Protein AF-A0A968U7Q0-F1 (afdb_monomer_lite)

Radius of gyration: 15.34 Å; chains: 1; bounding box: 36×21×47 Å

Structure (mmCIF, N/CA/C/O backbone):
data_AF-A0A968U7Q0-F1
#
_entry.id   AF-A0A968U7Q0-F1
#
loop_
_atom_site.group_PDB
_atom_site.id
_atom_site.type_symbol
_atom_site.label_atom_id
_atom_site.label_alt_id
_atom_site.label_comp_id
_atom_site.label_asym_id
_atom_site.label_entity_id
_atom_site.label_seq_id
_atom_site.pdbx_PDB_ins_code
_atom_site.Cartn_x
_atom_site.Cartn_y
_atom_site.Cartn_z
_atom_site.occupancy
_atom_site.B_iso_or_equiv
_atom_site.auth_seq_id
_atom_site.auth_comp_id
_atom_site.auth_asym_id
_atom_site.auth_atom_id
_atom_site.pdbx_PDB_model_num
ATOM 1 N N . MET A 1 1 ? -2.300 6.717 23.785 1.00 37.56 1 MET A N 1
ATOM 2 C CA . MET A 1 1 ? -1.747 7.501 22.666 1.00 37.56 1 MET A CA 1
ATOM 3 C C . MET A 1 1 ? -1.422 6.474 21.604 1.00 37.56 1 MET A C 1
ATOM 5 O O . MET A 1 1 ? -0.628 5.595 21.893 1.00 37.56 1 MET A O 1
ATOM 9 N N . THR A 1 2 ? -2.148 6.456 20.490 1.00 47.44 2 THR A N 1
ATOM 10 C CA . THR A 1 2 ? -1.861 5.547 19.372 1.00 47.44 2 THR A CA 1
ATOM 11 C C . THR A 1 2 ? -0.669 6.134 18.629 1.00 47.44 2 THR A C 1
ATOM 13 O O . THR A 1 2 ? -0.846 7.021 17.788 1.00 47.44 2 THR A O 1
ATOM 16 N N . ASP A 1 3 ? 0.541 5.742 19.019 1.00 56.62 3 ASP A N 1
ATOM 17 C CA . ASP A 1 3 ? 1.725 6.100 18.248 1.00 56.62 3 ASP A CA 1
ATOM 18 C C . ASP A 1 3 ? 1.640 5.335 16.927 1.00 56.62 3 ASP A C 1
ATOM 20 O O . ASP A 1 3 ? 1.708 4.106 16.893 1.00 56.62 3 ASP A O 1
ATOM 24 N N . GLY A 1 4 ? 1.383 6.074 15.845 1.00 64.19 4 GLY A N 1
ATOM 25 C CA . GLY A 1 4 ? 1.318 5.520 14.496 1.00 64.19 4 GLY A CA 1
ATOM 26 C C . GLY A 1 4 ? 2.634 4.852 14.090 1.00 64.19 4 GLY A C 1
ATOM 27 O O . GLY A 1 4 ? 3.620 4.832 14.832 1.00 64.19 4 GLY A O 1
ATOM 28 N N . LEU A 1 5 ? 2.673 4.288 12.884 1.00 74.94 5 LEU A N 1
ATOM 29 C CA . LEU A 1 5 ? 3.925 3.762 12.341 1.00 74.94 5 LEU A CA 1
ATOM 30 C C . LEU A 1 5 ? 4.961 4.890 12.222 1.00 74.94 5 LEU A C 1
ATOM 32 O O . LEU A 1 5 ? 4.663 5.984 11.732 1.00 74.94 5 LEU A O 1
ATOM 36 N N . THR A 1 6 ? 6.182 4.614 12.668 1.00 84.06 6 THR A N 1
ATOM 37 C CA . THR A 1 6 ? 7.357 5.445 12.405 1.00 84.06 6 THR A CA 1
ATOM 38 C C . THR A 1 6 ? 7.641 5.481 10.905 1.00 84.06 6 THR A C 1
ATOM 40 O O . THR A 1 6 ? 7.199 4.612 10.155 1.00 84.06 6 THR A O 1
ATOM 43 N N . THR A 1 7 ? 8.413 6.468 10.445 1.00 83.00 7 THR A N 1
ATOM 44 C CA . THR A 1 7 ? 8.811 6.559 9.031 1.00 83.00 7 THR A CA 1
ATOM 45 C C . THR A 1 7 ? 9.473 5.272 8.540 1.00 83.00 7 THR A C 1
ATOM 47 O O . THR A 1 7 ? 9.154 4.810 7.453 1.00 83.00 7 THR A O 1
ATOM 50 N N . GLN A 1 8 ? 10.333 4.660 9.360 1.00 86.00 8 GLN A N 1
ATOM 51 C CA . GLN A 1 8 ? 10.992 3.403 9.015 1.00 86.00 8 GLN A CA 1
ATOM 52 C C . GLN A 1 8 ? 9.984 2.260 8.839 1.00 86.00 8 GLN A C 1
ATOM 54 O O . GLN A 1 8 ? 10.024 1.573 7.826 1.00 86.00 8 GLN A O 1
ATOM 59 N N . GLU A 1 9 ? 9.043 2.094 9.771 1.00 87.25 9 GLU A N 1
ATOM 60 C CA . GLU A 1 9 ? 8.022 1.041 9.676 1.00 87.25 9 GLU A CA 1
ATOM 61 C C . GLU A 1 9 ? 7.076 1.257 8.483 1.00 87.25 9 GLU A C 1
ATOM 63 O O . GLU A 1 9 ? 6.632 0.293 7.865 1.00 87.25 9 GLU A O 1
ATOM 68 N N . LYS A 1 10 ? 6.775 2.516 8.126 1.00 87.06 10 LYS A N 1
ATOM 69 C CA . LYS A 1 10 ? 6.003 2.834 6.912 1.00 87.06 10 LYS A CA 1
ATOM 70 C C . LYS A 1 10 ? 6.769 2.439 5.651 1.00 87.06 10 LYS A C 1
ATOM 72 O O . LYS A 1 10 ? 6.168 1.879 4.739 1.00 87.06 10 LYS A O 1
ATOM 77 N N . THR A 1 11 ? 8.074 2.699 5.602 1.00 89.44 11 THR A N 1
ATOM 78 C CA . THR A 1 11 ? 8.931 2.267 4.490 1.00 89.44 11 THR A CA 1
ATOM 79 C C . THR A 1 11 ? 8.993 0.744 4.396 1.00 89.44 11 THR A C 1
ATOM 81 O O . THR A 1 11 ? 8.801 0.207 3.311 1.00 89.44 11 THR A O 1
ATOM 84 N N . GLU A 1 12 ? 9.210 0.044 5.511 1.00 91.50 12 GLU A N 1
ATOM 85 C CA . GLU A 1 12 ? 9.241 -1.426 5.548 1.00 91.50 12 GLU A CA 1
ATOM 86 C C . GLU A 1 12 ? 7.918 -2.021 5.051 1.00 91.50 12 GLU A C 1
ATOM 88 O O . GLU A 1 12 ? 7.931 -2.855 4.153 1.00 91.50 12 GLU A O 1
ATOM 93 N N . LEU A 1 13 ? 6.779 -1.508 5.527 1.00 91.62 13 LEU A N 1
ATOM 94 C CA . LEU A 1 13 ? 5.454 -1.928 5.066 1.00 91.62 13 LEU A CA 1
ATOM 95 C C . LEU A 1 13 ? 5.261 -1.731 3.555 1.00 91.62 13 LEU A C 1
ATOM 97 O O . LEU A 1 13 ? 4.717 -2.603 2.882 1.00 91.62 13 LEU A O 1
ATOM 101 N N . LYS A 1 14 ? 5.697 -0.590 3.009 1.00 92.62 14 LYS A N 1
ATOM 102 C CA . LYS A 1 14 ? 5.634 -0.342 1.562 1.00 92.62 14 LYS A CA 1
ATOM 103 C C . LYS A 1 14 ? 6.467 -1.361 0.798 1.00 92.62 14 LYS A C 1
ATOM 105 O O . LYS A 1 14 ? 5.981 -1.890 -0.193 1.00 92.62 14 LYS A O 1
ATOM 110 N N . MET A 1 15 ? 7.686 -1.647 1.256 1.00 92.56 15 MET A N 1
ATOM 111 C CA . MET A 1 15 ? 8.538 -2.644 0.608 1.00 92.56 15 MET A CA 1
ATOM 112 C C . MET A 1 15 ? 7.927 -4.046 0.685 1.00 92.56 15 MET A C 1
ATOM 114 O O . MET A 1 15 ? 7.867 -4.710 -0.340 1.00 92.56 15 MET A O 1
ATOM 118 N N . GLU A 1 16 ? 7.391 -4.458 1.839 1.00 92.19 16 GLU A N 1
ATOM 119 C CA . GLU A 1 16 ? 6.693 -5.745 1.992 1.00 92.19 16 GLU A CA 1
ATOM 120 C C . GLU A 1 16 ? 5.532 -5.883 0.989 1.00 92.19 16 GLU A C 1
ATOM 122 O O . GLU A 1 16 ? 5.401 -6.907 0.321 1.00 92.19 16 GLU A O 1
ATOM 127 N N . ILE A 1 17 ? 4.707 -4.839 0.842 1.00 92.94 17 ILE A N 1
ATOM 128 C CA . ILE A 1 17 ? 3.581 -4.831 -0.105 1.00 92.94 17 ILE A CA 1
ATOM 129 C C . ILE A 1 17 ? 4.084 -4.883 -1.553 1.00 92.94 17 ILE A C 1
ATOM 131 O O . ILE A 1 17 ? 3.551 -5.643 -2.359 1.00 92.94 17 ILE A O 1
ATOM 135 N N . LEU A 1 18 ? 5.107 -4.097 -1.893 1.00 91.81 18 LEU A N 1
ATOM 136 C CA . LEU A 1 18 ? 5.677 -4.089 -3.238 1.00 91.81 18 LEU A CA 1
ATOM 137 C C . LEU A 1 18 ? 6.271 -5.455 -3.608 1.00 91.81 18 LEU A C 1
ATOM 139 O O . LEU A 1 18 ? 5.933 -6.000 -4.651 1.00 91.81 18 LEU A O 1
ATOM 143 N N . GLU A 1 19 ? 7.067 -6.059 -2.729 1.00 91.50 19 GLU A N 1
ATOM 144 C CA . GLU A 1 19 ? 7.672 -7.377 -2.959 1.00 91.50 19 GLU A CA 1
ATOM 145 C C . GLU A 1 19 ? 6.628 -8.500 -3.054 1.00 91.50 19 GLU A C 1
ATOM 147 O O . GLU A 1 19 ? 6.818 -9.466 -3.793 1.00 91.50 19 GLU A O 1
ATOM 152 N N . GLN A 1 20 ? 5.521 -8.390 -2.314 1.00 91.81 20 GLN A N 1
ATOM 153 C CA . GLN A 1 20 ? 4.489 -9.422 -2.285 1.00 91.81 20 GLN A CA 1
ATOM 154 C C . GLN A 1 20 ? 3.526 -9.354 -3.477 1.00 91.81 20 GLN A C 1
ATOM 156 O O . GLN A 1 20 ? 3.071 -10.402 -3.943 1.00 91.81 20 GLN A O 1
ATOM 161 N N . TYR A 1 21 ? 3.174 -8.150 -3.934 1.00 91.12 21 TYR A N 1
ATOM 16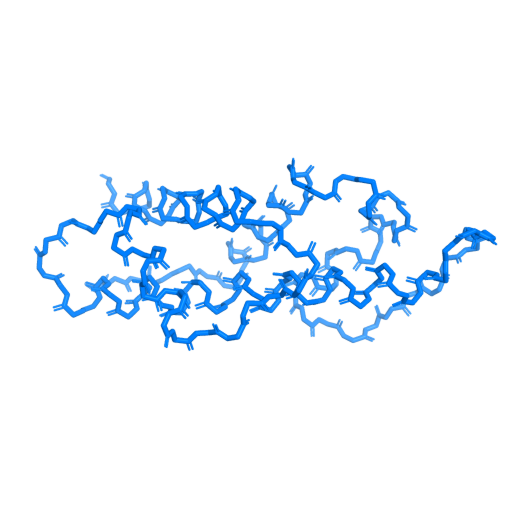2 C CA . TYR A 1 21 ? 2.121 -7.952 -4.937 1.00 91.12 21 TYR A CA 1
ATOM 163 C C . TYR A 1 21 ? 2.632 -7.439 -6.290 1.00 91.12 21 TYR A C 1
ATOM 165 O O . TYR A 1 21 ? 1.923 -7.607 -7.277 1.00 91.12 21 TYR A O 1
ATOM 173 N N . PHE A 1 22 ? 3.843 -6.875 -6.348 1.00 90.56 22 P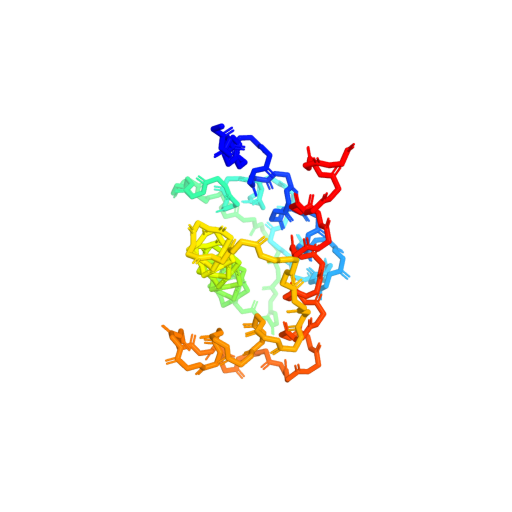HE A N 1
ATOM 174 C CA . PHE A 1 22 ? 4.455 -6.296 -7.556 1.00 90.56 22 PHE A CA 1
ATOM 175 C C . PHE A 1 22 ? 5.924 -6.744 -7.744 1.00 90.56 22 PHE A C 1
ATOM 177 O O . PHE A 1 22 ? 6.821 -5.908 -7.909 1.00 90.56 22 PHE A O 1
ATOM 184 N N . PRO A 1 23 ? 6.223 -8.060 -7.661 1.00 91.06 23 PRO A N 1
ATOM 185 C CA . PRO A 1 23 ? 7.600 -8.552 -7.678 1.00 91.06 23 PRO A CA 1
ATOM 186 C C . PRO A 1 23 ? 8.313 -8.286 -9.012 1.00 91.06 23 PRO A C 1
ATOM 188 O O . PRO A 1 23 ? 9.501 -7.958 -9.009 1.00 91.06 23 PRO A O 1
ATOM 191 N N . ASP A 1 24 ? 7.598 -8.383 -10.135 1.00 89.25 24 ASP A N 1
ATOM 192 C CA . ASP A 1 24 ? 8.161 -8.201 -11.476 1.00 89.25 24 ASP A CA 1
ATOM 193 C C . ASP A 1 24 ? 8.533 -6.728 -11.707 1.00 89.25 24 ASP A C 1
ATOM 195 O O . ASP A 1 24 ? 9.617 -6.407 -12.199 1.00 89.25 24 ASP A O 1
ATOM 199 N N . GLU A 1 25 ? 7.667 -5.805 -11.285 1.00 88.25 25 GLU A N 1
ATOM 200 C CA . GLU A 1 25 ? 7.926 -4.368 -11.331 1.00 88.25 25 GLU A CA 1
ATOM 201 C C . GLU A 1 25 ? 9.117 -3.990 -10.440 1.00 88.25 25 GLU A C 1
ATOM 203 O O . GLU A 1 25 ? 9.962 -3.177 -10.834 1.00 88.25 25 GLU A O 1
ATOM 208 N N . CYS A 1 26 ? 9.230 -4.616 -9.263 1.00 88.62 26 CYS A N 1
ATOM 209 C CA . CYS A 1 26 ? 10.389 -4.462 -8.389 1.00 88.62 26 CYS A CA 1
ATOM 210 C C . CYS A 1 26 ? 11.690 -4.953 -9.033 1.00 88.62 26 CYS A C 1
ATOM 212 O O . CYS A 1 26 ? 12.725 -4.292 -8.891 1.00 88.62 26 CYS A O 1
ATOM 214 N N . GLU A 1 27 ? 11.650 -6.076 -9.751 1.00 87.62 27 GLU A N 1
ATOM 215 C CA . GLU A 1 27 ? 12.804 -6.606 -10.478 1.00 87.62 27 GLU A CA 1
ATOM 216 C C . GLU A 1 27 ? 13.245 -5.654 -11.600 1.00 87.62 27 GLU A C 1
ATOM 218 O O . GLU A 1 27 ? 14.435 -5.348 -11.708 1.00 87.62 27 GLU A O 1
ATOM 223 N N . ILE A 1 28 ? 12.295 -5.121 -12.380 1.00 86.31 28 ILE A N 1
ATOM 224 C CA . ILE A 1 28 ? 12.569 -4.188 -13.487 1.00 86.31 28 ILE A CA 1
ATOM 225 C C . ILE A 1 28 ? 13.210 -2.887 -12.982 1.00 86.31 28 ILE A C 1
ATOM 227 O O . ILE A 1 28 ? 14.191 -2.406 -13.553 1.00 86.31 28 ILE A O 1
ATOM 231 N N . VAL A 1 29 ? 12.665 -2.306 -11.911 1.00 82.25 29 VAL A N 1
ATOM 232 C CA . VAL A 1 29 ? 13.162 -1.046 -11.330 1.00 82.25 29 VAL A CA 1
ATOM 233 C C . VAL A 1 29 ? 14.511 -1.236 -10.626 1.00 82.25 29 VAL A C 1
ATOM 235 O O . VAL A 1 29 ? 15.349 -0.325 -10.608 1.00 82.25 29 VAL A O 1
ATOM 238 N N . GLY A 1 30 ? 14.736 -2.426 -10.070 1.00 82.81 30 GLY A N 1
ATOM 239 C CA . GLY A 1 30 ? 15.950 -2.803 -9.365 1.00 82.81 30 GLY A CA 1
ATOM 240 C C . GLY A 1 30 ? 15.959 -2.367 -7.898 1.00 82.81 30 GLY A C 1
ATOM 241 O O . GLY A 1 30 ? 15.528 -1.273 -7.522 1.00 82.81 30 GLY A O 1
ATOM 242 N N . ALA A 1 31 ? 16.538 -3.220 -7.048 1.00 79.44 31 ALA A N 1
ATOM 243 C CA . ALA A 1 31 ? 16.570 -3.037 -5.594 1.00 79.44 31 ALA A CA 1
ATOM 244 C C . ALA A 1 31 ? 17.206 -1.706 -5.139 1.00 79.44 31 ALA A C 1
ATOM 246 O O . ALA A 1 31 ? 16.839 -1.172 -4.092 1.00 79.44 31 ALA A O 1
ATOM 247 N N . SER A 1 32 ? 18.131 -1.145 -5.927 1.00 79.12 32 SER A N 1
ATOM 248 C CA . SER A 1 32 ? 18.768 0.147 -5.644 1.00 79.12 32 SER A CA 1
ATOM 249 C C . SER A 1 32 ? 17.806 1.335 -5.706 1.00 79.12 32 SER A C 1
ATOM 251 O O . SER A 1 32 ? 18.092 2.354 -5.086 1.00 79.12 32 SER A O 1
ATOM 253 N N . ASN A 1 33 ? 16.681 1.209 -6.416 1.00 80.81 33 ASN A N 1
ATOM 254 C CA . ASN A 1 33 ? 15.711 2.285 -6.626 1.00 80.81 33 ASN A CA 1
ATOM 255 C C . ASN A 1 33 ? 14.423 2.103 -5.809 1.00 80.81 33 ASN A C 1
ATOM 257 O O . ASN A 1 33 ? 13.808 3.094 -5.420 1.00 80.81 33 ASN A O 1
ATOM 261 N N . ILE A 1 34 ? 14.033 0.864 -5.486 1.00 85.38 34 ILE A N 1
ATOM 262 C CA . ILE A 1 34 ? 12.779 0.581 -4.764 1.00 85.38 34 ILE A CA 1
ATOM 263 C C . ILE A 1 34 ? 12.739 1.228 -3.380 1.00 85.38 34 ILE A C 1
ATOM 265 O O . ILE A 1 34 ? 11.766 1.903 -3.043 1.00 85.38 34 ILE A O 1
ATOM 269 N N . LYS A 1 35 ? 13.804 1.082 -2.587 1.00 86.44 35 LYS A N 1
ATOM 270 C CA . LYS A 1 35 ? 13.857 1.677 -1.247 1.00 86.44 35 LYS A CA 1
ATOM 271 C C . LYS A 1 35 ? 13.784 3.216 -1.284 1.00 86.44 35 LYS A C 1
ATOM 273 O O . LYS A 1 35 ? 12.931 3.761 -0.585 1.00 86.44 35 LYS A O 1
ATOM 278 N N . PRO A 1 36 ? 14.584 3.927 -2.106 1.00 85.56 36 PRO A N 1
ATOM 279 C CA . PRO A 1 36 ? 14.424 5.369 -2.295 1.00 85.56 36 PRO A CA 1
ATOM 280 C C . PRO A 1 36 ? 13.001 5.792 -2.679 1.00 85.56 36 PRO A C 1
ATOM 282 O O . PRO A 1 36 ? 12.489 6.760 -2.117 1.00 85.56 36 PRO A O 1
ATOM 285 N N . ILE A 1 37 ? 12.338 5.052 -3.576 1.00 85.38 37 ILE A N 1
ATOM 286 C CA . ILE A 1 37 ? 10.954 5.341 -3.979 1.00 85.38 37 ILE A CA 1
ATOM 287 C C . ILE A 1 37 ? 9.986 5.155 -2.799 1.00 85.38 37 ILE A C 1
ATOM 289 O O . ILE A 1 37 ? 9.161 6.032 -2.541 1.00 85.38 37 ILE A O 1
ATOM 293 N N . ALA A 1 38 ? 10.114 4.066 -2.034 1.00 85.44 38 ALA A N 1
ATOM 294 C CA . ALA A 1 38 ? 9.289 3.808 -0.850 1.00 85.44 38 ALA A CA 1
ATOM 295 C C . ALA A 1 38 ? 9.459 4.884 0.245 1.00 85.44 38 ALA A C 1
ATOM 297 O O . ALA A 1 38 ? 8.493 5.246 0.925 1.00 85.44 38 ALA A O 1
ATOM 298 N N . GLU A 1 39 ? 10.668 5.434 0.383 1.00 84.12 39 GLU A N 1
ATOM 299 C CA . GLU A 1 39 ? 10.992 6.546 1.288 1.00 84.12 39 GLU A CA 1
ATOM 300 C C . GLU A 1 39 ? 10.491 7.914 0.782 1.00 84.12 39 GLU A C 1
ATOM 302 O O . GLU A 1 39 ? 10.502 8.889 1.535 1.00 84.12 39 GLU A O 1
ATOM 307 N N . GLY A 1 40 ? 10.043 8.010 -0.476 1.00 70.06 40 GLY A N 1
ATOM 308 C CA . GLY A 1 40 ? 9.676 9.275 -1.119 1.00 70.06 40 GLY A CA 1
ATOM 309 C C . GLY A 1 40 ? 10.883 10.136 -1.520 1.00 70.06 40 GLY A C 1
ATOM 310 O O . GLY A 1 40 ? 10.741 11.344 -1.733 1.00 70.06 40 GLY A O 1
ATOM 311 N N . SER A 1 41 ? 12.074 9.536 -1.609 1.00 62.25 41 SER A N 1
ATOM 312 C CA . SER A 1 41 ? 13.294 10.187 -2.088 1.00 62.25 41 SER A CA 1
ATOM 313 C C . SER A 1 41 ? 13.294 10.295 -3.618 1.00 62.25 41 SER A C 1
ATOM 315 O O . SER A 1 41 ? 12.829 9.403 -4.321 1.00 62.25 41 SER A O 1
ATOM 317 N N . ARG A 1 42 ? 13.806 11.416 -4.146 1.00 55.09 42 ARG A N 1
ATOM 318 C CA . ARG A 1 42 ? 13.759 11.768 -5.582 1.00 55.09 42 ARG A CA 1
ATOM 319 C C . ARG A 1 42 ? 14.978 11.328 -6.396 1.00 55.09 42 ARG A C 1
ATOM 321 O O . ARG A 1 42 ? 15.009 11.585 -7.597 1.00 55.09 42 ARG A O 1
ATOM 328 N N . GLU A 1 43 ? 15.988 10.719 -5.780 1.00 51.84 43 GLU A N 1
ATOM 329 C CA . GLU A 1 43 ? 17.171 10.259 -6.516 1.00 51.84 43 GLU A CA 1
ATOM 330 C C . GLU A 1 43 ? 16.902 8.882 -7.129 1.00 51.84 43 GLU A C 1
ATOM 332 O O . GLU A 1 43 ? 17.070 7.850 -6.486 1.00 51.84 43 GLU A O 1
ATOM 337 N N . PHE A 1 44 ? 16.446 8.890 -8.383 1.00 54.75 44 PHE A N 1
ATOM 338 C CA . PHE A 1 44 ? 16.363 7.699 -9.220 1.00 54.75 44 PHE A CA 1
ATOM 339 C C . PHE A 1 44 ? 17.687 7.505 -9.963 1.00 54.75 44 PHE A C 1
ATOM 341 O O . PHE A 1 44 ? 18.183 8.435 -10.605 1.00 54.75 44 PHE A O 1
ATOM 348 N N . ILE A 1 45 ? 18.253 6.302 -9.887 1.00 58.47 45 ILE A N 1
ATOM 349 C CA . ILE A 1 45 ? 19.422 5.913 -10.675 1.00 58.47 45 ILE A CA 1
ATOM 350 C C . ILE A 1 45 ? 18.905 5.118 -11.873 1.00 58.47 45 ILE A C 1
ATOM 352 O O . ILE A 1 45 ? 18.391 4.011 -11.705 1.00 58.47 45 ILE A O 1
ATOM 356 N N . GLU A 1 46 ? 19.033 5.680 -13.078 1.00 54.34 46 GLU A N 1
ATOM 357 C CA . GLU A 1 46 ? 18.682 4.982 -14.320 1.00 54.34 46 GLU A CA 1
ATOM 358 C C . GLU A 1 46 ? 19.454 3.656 -14.414 1.00 54.34 46 GLU A C 1
ATOM 360 O O . GLU A 1 46 ? 20.684 3.631 -14.327 1.00 54.34 46 GLU A O 1
ATOM 365 N N . THR A 1 47 ? 18.730 2.544 -14.557 1.00 53.56 47 THR A N 1
ATOM 366 C CA . THR A 1 47 ? 19.316 1.214 -14.760 1.00 53.56 47 THR A CA 1
ATOM 367 C C . THR A 1 47 ? 19.348 0.893 -16.255 1.00 53.56 47 THR A C 1
ATOM 369 O O . THR A 1 47 ? 18.501 1.342 -17.024 1.00 53.56 47 THR A O 1
ATOM 372 N N . GLU A 1 48 ? 20.334 0.111 -16.698 1.00 51.94 48 GLU A N 1
ATOM 373 C CA . GLU A 1 48 ? 20.532 -0.216 -18.123 1.00 51.94 48 GLU A CA 1
ATOM 374 C C . GLU A 1 48 ? 19.509 -1.239 -18.685 1.00 51.94 48 GLU A C 1
ATOM 376 O O . GLU A 1 48 ? 19.680 -1.734 -19.801 1.00 51.94 48 GLU A O 1
ATOM 381 N N . TYR A 1 49 ? 18.455 -1.596 -17.940 1.00 47.28 49 TYR A N 1
ATOM 382 C CA . TYR A 1 49 ? 17.552 -2.703 -18.280 1.00 47.28 49 TYR A CA 1
ATOM 383 C C . TYR A 1 49 ? 16.218 -2.260 -18.915 1.00 47.28 49 TYR A C 1
ATOM 385 O O . TYR A 1 49 ? 15.478 -1.465 -18.346 1.00 47.28 49 TYR A O 1
ATOM 393 N N . GLY A 1 50 ? 15.868 -2.897 -20.046 1.00 50.78 50 GLY A N 1
ATOM 394 C CA . GLY A 1 50 ? 14.476 -3.144 -20.467 1.00 50.78 50 GLY A CA 1
ATOM 395 C C . GLY A 1 50 ? 13.987 -2.419 -21.729 1.00 50.78 50 GLY A C 1
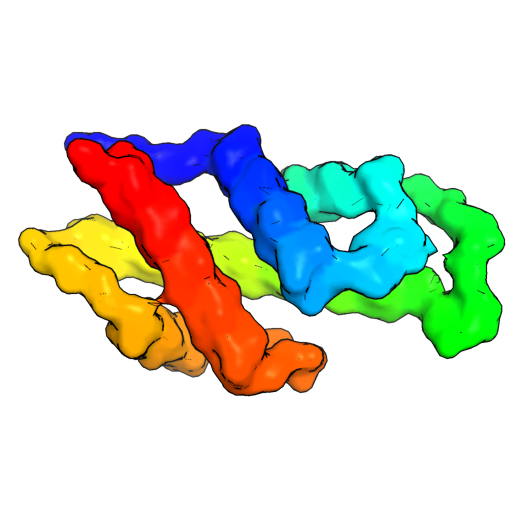ATOM 396 O O . GLY A 1 50 ? 13.586 -1.266 -21.684 1.00 50.78 50 GLY A O 1
ATOM 397 N N . VAL A 1 51 ? 13.935 -3.131 -22.862 1.00 50.91 51 VAL A N 1
ATOM 398 C CA . VAL A 1 51 ? 13.560 -2.612 -24.201 1.00 50.91 51 VAL A CA 1
ATOM 399 C C . VAL A 1 51 ? 12.053 -2.771 -24.517 1.00 50.91 51 VAL A C 1
ATOM 401 O O . VAL A 1 51 ? 11.607 -2.337 -25.573 1.00 50.91 51 VAL A O 1
ATOM 404 N N . ASN A 1 52 ? 11.241 -3.353 -23.620 1.00 52.72 52 ASN A N 1
ATOM 405 C CA . ASN A 1 52 ? 9.839 -3.721 -23.919 1.00 52.72 52 ASN A CA 1
ATOM 406 C C . ASN A 1 52 ? 8.754 -3.120 -22.997 1.00 52.72 52 ASN A C 1
ATOM 408 O O . ASN A 1 52 ? 7.573 -3.322 -23.259 1.00 52.72 52 ASN A O 1
ATOM 412 N N . MET A 1 53 ? 9.126 -2.336 -21.986 1.00 56.97 53 MET A N 1
ATOM 413 C CA . MET A 1 53 ? 8.262 -1.369 -21.295 1.00 56.97 53 MET A CA 1
ATOM 414 C C . MET A 1 53 ? 9.186 -0.219 -20.881 1.00 56.97 53 MET A C 1
ATOM 416 O O . MET A 1 53 ? 10.278 -0.510 -20.383 1.00 56.97 53 MET A O 1
ATOM 420 N N . PRO A 1 54 ? 8.856 1.061 -21.128 1.00 73.81 54 PRO A N 1
ATOM 421 C CA . PRO A 1 54 ? 9.715 2.149 -20.688 1.00 73.81 54 PRO A CA 1
ATOM 422 C C . PRO A 1 54 ? 9.852 2.050 -19.171 1.00 73.81 54 PRO A C 1
ATOM 424 O O . PRO A 1 54 ? 8.853 2.111 -18.465 1.00 73.81 54 PRO A O 1
ATOM 427 N N . ILE A 1 55 ? 11.073 1.902 -18.658 1.00 77.25 55 ILE A N 1
ATOM 428 C CA . ILE A 1 55 ? 11.353 1.819 -17.214 1.00 77.25 55 ILE A CA 1
ATOM 429 C C . ILE A 1 55 ? 10.629 2.913 -16.409 1.00 77.25 55 ILE A C 1
ATOM 431 O O . ILE A 1 55 ? 10.178 2.686 -15.294 1.00 77.25 55 ILE A O 1
ATOM 435 N N . MET A 1 56 ? 10.431 4.081 -17.023 1.00 77.81 56 MET A N 1
ATOM 436 C CA . MET A 1 56 ? 9.680 5.204 -16.470 1.00 77.81 56 MET A CA 1
ATOM 437 C C . MET A 1 56 ? 8.198 4.907 -16.206 1.00 77.81 56 MET A C 1
ATOM 439 O O . MET A 1 56 ? 7.656 5.434 -15.241 1.00 77.81 56 MET A O 1
ATOM 443 N N . GLU A 1 57 ? 7.541 4.084 -17.025 1.00 81.25 57 GLU A N 1
ATOM 444 C CA . GLU A 1 57 ? 6.151 3.662 -16.802 1.00 81.25 57 GLU A CA 1
ATOM 445 C C . GLU A 1 57 ? 6.056 2.734 -15.586 1.00 81.25 57 GLU A C 1
ATOM 447 O O . GLU A 1 57 ? 5.192 2.929 -14.736 1.00 81.25 57 GLU A O 1
ATOM 452 N N . VAL A 1 58 ? 7.005 1.804 -15.433 1.00 85.06 58 VAL A N 1
ATOM 453 C CA . VAL A 1 58 ? 7.077 0.919 -14.255 1.00 85.06 58 VAL A CA 1
ATOM 454 C C . VAL A 1 58 ? 7.385 1.717 -12.989 1.00 85.06 58 VAL A C 1
ATOM 456 O O . VAL A 1 58 ? 6.758 1.521 -11.952 1.00 85.06 58 VAL A O 1
ATOM 459 N N . VAL A 1 59 ? 8.313 2.673 -13.068 1.00 85.06 59 VAL A N 1
ATOM 460 C CA . VAL A 1 59 ? 8.604 3.584 -11.953 1.00 85.06 59 VAL A CA 1
ATOM 461 C C . VAL A 1 59 ? 7.368 4.404 -11.589 1.00 85.06 59 VAL A C 1
ATOM 463 O O . VAL A 1 59 ? 7.063 4.539 -10.405 1.00 85.06 59 VAL A O 1
ATOM 466 N N . ALA A 1 60 ? 6.637 4.928 -12.577 1.00 83.81 60 ALA A N 1
ATOM 467 C CA . ALA A 1 60 ? 5.400 5.663 -12.335 1.00 83.81 60 ALA A CA 1
ATOM 468 C C . ALA A 1 60 ? 4.351 4.783 -11.640 1.00 83.81 60 ALA A C 1
ATOM 470 O O . ALA A 1 60 ? 3.768 5.223 -10.652 1.00 83.81 60 ALA A O 1
ATOM 471 N N . LEU A 1 61 ? 4.183 3.532 -12.080 1.00 87.38 61 LEU A N 1
ATOM 472 C CA . LEU A 1 61 ? 3.303 2.556 -11.437 1.00 87.38 61 LEU A CA 1
ATOM 473 C C . LEU A 1 61 ? 3.693 2.315 -9.969 1.00 87.38 61 LEU A C 1
ATOM 475 O O . LEU A 1 61 ? 2.848 2.442 -9.084 1.00 87.38 61 LEU A O 1
ATOM 479 N N . ILE A 1 62 ? 4.972 2.047 -9.684 1.00 89.75 62 ILE A N 1
ATOM 480 C CA . ILE A 1 62 ? 5.459 1.842 -8.309 1.00 89.75 62 ILE A CA 1
ATOM 481 C C . ILE A 1 62 ? 5.219 3.086 -7.443 1.00 89.75 62 ILE A C 1
ATOM 483 O O . ILE A 1 62 ? 4.765 2.967 -6.305 1.00 89.75 62 ILE A O 1
ATOM 487 N N . VAL A 1 63 ? 5.476 4.287 -7.969 1.00 88.31 63 VAL A N 1
ATOM 488 C CA . VAL A 1 63 ? 5.205 5.550 -7.260 1.00 88.31 63 VAL A CA 1
ATOM 489 C C . VAL A 1 63 ? 3.712 5.702 -6.959 1.00 88.31 63 VAL A C 1
ATOM 491 O O . VAL A 1 63 ? 3.353 6.069 -5.837 1.00 88.31 63 VAL A O 1
ATOM 494 N N . THR A 1 64 ? 2.841 5.384 -7.920 1.00 88.38 64 THR A N 1
ATOM 495 C CA . THR A 1 64 ? 1.384 5.399 -7.740 1.00 88.38 64 THR A CA 1
ATOM 496 C C . THR A 1 64 ? 0.952 4.428 -6.642 1.00 88.38 64 THR A C 1
ATOM 498 O O . THR A 1 64 ? 0.212 4.819 -5.738 1.00 88.38 64 THR A O 1
ATOM 501 N N . ILE A 1 65 ? 1.465 3.194 -6.651 1.00 89.81 65 ILE A N 1
ATOM 502 C CA . ILE A 1 65 ? 1.166 2.181 -5.628 1.00 89.81 65 ILE A CA 1
ATOM 503 C C . ILE A 1 65 ? 1.632 2.649 -4.245 1.00 89.81 65 ILE A C 1
ATOM 505 O O . ILE A 1 65 ? 0.880 2.562 -3.275 1.00 89.81 65 ILE A O 1
ATOM 509 N N . VAL A 1 66 ? 2.842 3.203 -4.136 1.00 91.19 66 VAL A N 1
ATOM 510 C CA . VAL A 1 66 ? 3.360 3.743 -2.868 1.00 91.19 66 VAL A CA 1
ATOM 511 C C . VAL A 1 66 ? 2.472 4.872 -2.336 1.00 91.19 66 VAL A C 1
ATOM 513 O O . VAL A 1 66 ? 2.126 4.870 -1.152 1.00 91.19 66 VAL A O 1
ATOM 516 N N . GLY A 1 67 ? 2.057 5.806 -3.198 1.00 88.25 67 GLY A N 1
ATOM 517 C CA . GLY A 1 67 ? 1.141 6.887 -2.822 1.00 88.25 67 GLY A CA 1
ATOM 518 C C . GLY A 1 67 ? -0.248 6.381 -2.413 1.00 88.25 67 GLY A C 1
ATOM 519 O O . GLY A 1 67 ? -0.868 6.910 -1.482 1.00 88.25 67 GLY A O 1
ATOM 520 N N . PHE A 1 68 ? -0.720 5.311 -3.051 1.00 90.69 68 PHE A N 1
ATOM 521 C CA . PHE A 1 68 ? -1.958 4.639 -2.679 1.00 90.69 68 PHE A CA 1
ATOM 522 C C . PHE A 1 68 ? -1.867 3.995 -1.286 1.00 90.69 68 PHE A C 1
ATOM 524 O O . PHE A 1 68 ? -2.757 4.202 -0.458 1.00 90.69 68 PHE A O 1
ATOM 531 N N . ILE A 1 69 ? -0.764 3.307 -0.970 1.00 91.62 69 ILE A N 1
ATOM 532 C CA . ILE A 1 69 ? -0.516 2.731 0.365 1.00 91.62 69 ILE A CA 1
ATOM 533 C C . ILE A 1 69 ? -0.494 3.828 1.441 1.00 91.62 69 ILE A C 1
ATOM 535 O O . ILE A 1 69 ? -1.119 3.669 2.492 1.00 91.62 69 ILE A O 1
ATOM 539 N N . ASP A 1 70 ? 0.163 4.965 1.181 1.00 89.50 70 ASP A N 1
ATOM 540 C CA . ASP A 1 70 ? 0.165 6.117 2.100 1.00 89.50 70 ASP A CA 1
ATOM 541 C C . ASP A 1 70 ? -1.249 6.660 2.357 1.00 89.50 70 ASP A C 1
ATOM 543 O O . ASP A 1 70 ? -1.599 7.053 3.481 1.00 89.50 70 ASP A O 1
ATOM 547 N N . SER A 1 71 ? -2.088 6.649 1.323 1.00 89.94 71 SER A N 1
ATOM 548 C CA . SER A 1 71 ? -3.481 7.076 1.418 1.00 89.94 71 SER A CA 1
ATOM 549 C C . SER A 1 71 ? -4.308 6.096 2.257 1.00 89.94 71 SER A C 1
ATOM 551 O O . SER A 1 71 ? -5.033 6.529 3.157 1.00 89.94 71 SER A O 1
ATOM 553 N N . ILE A 1 72 ? -4.141 4.782 2.051 1.00 91.31 72 ILE A N 1
ATOM 554 C CA . ILE A 1 72 ? -4.768 3.736 2.880 1.00 91.31 72 ILE A CA 1
ATOM 555 C C . ILE A 1 72 ? -4.362 3.895 4.348 1.00 91.31 72 ILE A C 1
ATOM 557 O O . ILE A 1 72 ? -5.228 3.918 5.224 1.00 91.31 72 ILE A O 1
ATOM 561 N N . LEU A 1 73 ? -3.063 4.047 4.625 1.00 90.25 73 LEU A N 1
ATOM 562 C CA . LEU A 1 73 ? -2.548 4.266 5.979 1.00 90.25 73 LEU A CA 1
ATOM 563 C C . LEU A 1 73 ? -3.237 5.458 6.647 1.00 90.25 73 LEU A C 1
ATOM 565 O O . LEU A 1 73 ? -3.718 5.350 7.774 1.00 90.25 73 LEU A O 1
ATOM 569 N N . SER A 1 74 ? -3.350 6.573 5.927 1.00 88.69 74 SER A N 1
ATOM 570 C CA . SER A 1 74 ? -4.007 7.785 6.421 1.00 88.69 74 SER A CA 1
ATOM 571 C C . SER A 1 74 ? -5.493 7.562 6.731 1.00 88.69 74 SER A C 1
ATOM 573 O O . SER A 1 74 ? -6.000 8.063 7.740 1.00 88.69 74 SER A O 1
ATOM 575 N N . VAL A 1 75 ? -6.198 6.788 5.898 1.00 90.00 75 VAL A N 1
ATOM 576 C CA . VAL A 1 75 ? -7.606 6.421 6.122 1.00 90.00 75 VAL A CA 1
ATOM 577 C C . VAL A 1 75 ? -7.758 5.534 7.355 1.00 90.00 75 VAL A C 1
ATOM 579 O O . VAL A 1 75 ? -8.603 5.823 8.205 1.00 90.00 75 VAL A O 1
ATOM 582 N N . ILE A 1 76 ? -6.931 4.496 7.498 1.00 88.62 76 ILE A N 1
ATOM 583 C CA . ILE A 1 76 ? -7.004 3.576 8.639 1.00 88.62 76 ILE A CA 1
ATOM 584 C C . ILE A 1 76 ? -6.656 4.305 9.940 1.00 88.62 76 ILE A C 1
ATOM 586 O O . ILE A 1 76 ? -7.414 4.213 10.904 1.00 88.62 76 ILE A O 1
ATOM 590 N N . GLU A 1 77 ? -5.582 5.101 9.966 1.00 86.12 77 GLU A N 1
ATOM 591 C CA . GLU A 1 77 ? -5.213 5.908 11.136 1.00 86.12 77 GLU A CA 1
ATOM 592 C C . GLU A 1 77 ? -6.349 6.865 11.544 1.00 86.12 77 GLU A C 1
ATOM 594 O O . GLU A 1 77 ? -6.636 7.040 12.733 1.00 86.12 77 GLU A O 1
ATOM 599 N N . ARG A 1 78 ? -7.028 7.483 10.566 1.00 87.12 78 ARG A N 1
ATOM 600 C CA . ARG A 1 78 ? -8.200 8.338 10.808 1.00 87.12 78 ARG A CA 1
ATOM 601 C C . ARG A 1 78 ? -9.354 7.539 11.407 1.00 87.12 78 ARG A C 1
ATOM 603 O O . ARG A 1 78 ? -9.946 7.983 12.391 1.00 87.12 78 ARG A O 1
ATOM 610 N N . LEU A 1 79 ? -9.670 6.376 10.842 1.00 86.81 79 LEU A N 1
ATOM 611 C CA . LEU A 1 79 ? -10.729 5.505 11.345 1.00 86.81 79 LEU A CA 1
ATOM 612 C C . LEU A 1 79 ? -10.441 5.049 12.779 1.00 86.81 79 LEU A C 1
ATOM 614 O O . LEU A 1 79 ? -11.334 5.132 13.623 1.00 86.81 79 LEU A O 1
ATOM 618 N N . MET A 1 80 ? -9.203 4.644 13.077 1.00 84.19 80 MET A N 1
ATOM 619 C CA . MET A 1 80 ? -8.779 4.194 14.411 1.00 84.19 80 MET A CA 1
ATOM 620 C C . MET A 1 80 ? -8.903 5.305 15.454 1.00 84.19 80 MET A C 1
ATOM 622 O O . MET A 1 80 ? -9.344 5.057 16.572 1.00 84.19 80 MET A O 1
ATOM 626 N N . LYS A 1 81 ? -8.602 6.556 15.084 1.00 83.50 81 LYS A N 1
ATOM 627 C CA . LYS A 1 81 ? -8.779 7.718 15.974 1.00 83.50 81 LYS A CA 1
ATOM 628 C C . LYS A 1 81 ? -10.248 8.044 16.251 1.00 83.50 81 LYS A C 1
ATOM 630 O O . LYS A 1 81 ? -10.574 8.508 17.341 1.00 83.50 81 LYS A O 1
ATOM 635 N N . LEU A 1 82 ? -11.127 7.852 15.268 1.00 82.88 82 LEU A N 1
ATOM 636 C CA . LEU A 1 82 ? -12.549 8.197 15.375 1.00 82.88 82 LEU A CA 1
ATOM 637 C C . LEU A 1 82 ? -13.385 7.110 16.058 1.00 82.88 82 LEU A C 1
ATOM 639 O O . LEU A 1 82 ? -14.471 7.395 16.565 1.00 82.88 82 LEU A O 1
ATOM 643 N N . ARG A 1 83 ? -12.921 5.859 16.043 1.00 76.94 83 ARG A N 1
ATOM 644 C CA . ARG A 1 83 ? -13.706 4.692 16.452 1.00 76.94 83 ARG A CA 1
ATOM 645 C C . ARG A 1 83 ? -13.160 4.107 17.750 1.00 76.94 83 ARG A C 1
ATOM 647 O O . ARG A 1 83 ? -11.982 3.828 17.885 1.00 76.94 83 ARG A O 1
ATOM 654 N N . SER A 1 84 ? -14.056 3.827 18.694 1.00 64.50 84 SER A N 1
ATOM 655 C CA . SER A 1 84 ? -13.721 3.135 19.952 1.00 64.50 84 SER A CA 1
ATOM 656 C C . SER A 1 84 ? -13.728 1.604 19.827 1.00 64.50 84 SER A C 1
ATOM 658 O O . SER A 1 84 ? -13.552 0.905 20.821 1.00 64.50 84 SER A O 1
ATOM 660 N N . LYS A 1 85 ? -14.023 1.073 18.634 1.00 75.06 85 LYS A N 1
ATOM 661 C CA . LYS A 1 85 ? -14.153 -0.361 18.344 1.00 75.06 85 LYS A CA 1
ATOM 662 C C . LYS A 1 85 ? -13.170 -0.758 17.250 1.00 75.06 85 LYS A C 1
ATOM 664 O O . LYS A 1 85 ? -12.816 0.071 16.417 1.00 75.06 85 LYS A O 1
ATOM 669 N N . ARG A 1 86 ? -12.798 -2.041 17.241 1.00 80.25 86 ARG A N 1
ATOM 670 C CA . ARG A 1 86 ? -11.957 -2.643 16.203 1.00 80.25 86 ARG A CA 1
ATOM 671 C C . ARG A 1 86 ? -12.602 -2.455 14.827 1.00 80.25 86 ARG A C 1
ATOM 673 O O . ARG A 1 86 ? -13.791 -2.723 14.673 1.00 80.25 86 ARG A O 1
ATOM 680 N N . ILE A 1 87 ? -11.806 -1.989 13.870 1.00 86.25 87 ILE A N 1
ATOM 681 C CA . ILE A 1 87 ? -12.222 -1.735 12.487 1.00 86.25 87 ILE A CA 1
ATOM 682 C C . ILE A 1 87 ? -12.039 -3.009 11.668 1.00 86.25 87 ILE A C 1
ATOM 684 O O . ILE A 1 87 ? -11.077 -3.754 11.879 1.00 86.25 87 ILE A O 1
ATOM 688 N N . THR A 1 88 ? -12.971 -3.253 10.754 1.00 88.12 88 THR A N 1
ATOM 689 C CA . THR A 1 88 ? -12.942 -4.395 9.832 1.00 88.12 88 THR A CA 1
ATOM 690 C C . THR A 1 88 ? -12.345 -4.019 8.476 1.00 88.12 88 THR A C 1
ATOM 692 O O . THR A 1 88 ? -12.394 -2.860 8.067 1.00 88.12 88 THR A O 1
ATOM 695 N N . SER A 1 89 ? -11.807 -5.002 7.751 1.00 86.44 89 SER A N 1
ATOM 696 C CA . SER A 1 89 ? -11.236 -4.788 6.414 1.00 86.44 89 SER A CA 1
ATOM 697 C C . SER A 1 89 ? -12.281 -4.264 5.422 1.00 86.44 89 SER A C 1
ATOM 699 O O . SER A 1 89 ? -11.974 -3.387 4.624 1.00 86.44 89 SER A O 1
ATOM 701 N N . GLU A 1 90 ? -13.538 -4.712 5.525 1.00 87.88 90 GLU A N 1
ATOM 702 C CA . GLU A 1 90 ? -14.650 -4.201 4.709 1.00 87.88 90 GLU A CA 1
ATOM 703 C C . GLU A 1 90 ? -14.903 -2.703 4.940 1.00 87.88 90 GLU A C 1
ATOM 705 O O . GLU A 1 90 ? -15.051 -1.950 3.978 1.00 87.88 90 GLU A O 1
ATOM 710 N N . GLU A 1 91 ? -14.904 -2.246 6.198 1.00 87.06 91 GLU A N 1
ATOM 711 C CA . GLU A 1 91 ? -15.053 -0.819 6.518 1.00 87.06 91 GLU A CA 1
ATOM 712 C C . GLU A 1 91 ? -13.906 0.011 5.932 1.00 87.06 91 GLU A C 1
ATOM 714 O O . GLU A 1 91 ? -14.152 1.084 5.382 1.00 87.06 91 GLU A O 1
ATOM 719 N N . VAL A 1 92 ? -12.669 -0.493 6.008 1.00 89.44 92 VAL A N 1
ATOM 720 C CA . VAL A 1 92 ? -11.503 0.173 5.407 1.00 89.44 92 VAL A CA 1
ATOM 721 C C . VAL A 1 92 ? -11.659 0.278 3.897 1.00 89.44 92 VAL A C 1
ATOM 723 O O . VAL A 1 92 ? -11.497 1.366 3.354 1.00 89.44 92 VAL A O 1
ATOM 726 N N . VAL A 1 93 ? -12.000 -0.818 3.217 1.00 89.31 93 VAL A N 1
ATOM 727 C CA . VAL A 1 93 ? -12.148 -0.840 1.754 1.00 89.31 93 VAL A CA 1
ATOM 728 C C . VAL A 1 93 ? -13.224 0.146 1.301 1.00 89.31 93 VAL A C 1
ATOM 730 O O . VAL A 1 93 ? -13.009 0.888 0.344 1.00 89.31 93 VAL A O 1
ATOM 733 N N . VAL A 1 94 ? -14.366 0.193 1.991 1.00 90.44 94 VAL A N 1
ATOM 734 C CA . VAL A 1 94 ? -15.438 1.151 1.683 1.00 90.44 94 VAL A CA 1
ATOM 735 C C . VAL A 1 94 ? -14.945 2.590 1.836 1.00 90.44 94 VAL A C 1
ATOM 737 O O . VAL A 1 94 ? -15.161 3.409 0.944 1.00 90.44 94 VAL A O 1
ATOM 740 N N . ASP A 1 95 ? -14.258 2.906 2.932 1.00 89.94 95 ASP A N 1
ATOM 741 C CA . ASP A 1 95 ? -13.749 4.257 3.166 1.00 89.94 95 ASP A CA 1
ATOM 742 C C . ASP A 1 95 ? -12.653 4.652 2.171 1.00 89.94 95 ASP A C 1
ATOM 744 O O . ASP A 1 95 ? -12.642 5.797 1.717 1.00 89.94 95 ASP A O 1
ATOM 748 N N . VAL A 1 96 ? -11.768 3.722 1.804 1.00 89.44 96 VAL A N 1
ATOM 749 C CA . VAL A 1 96 ? -10.720 3.923 0.793 1.00 89.44 96 VAL A CA 1
ATOM 750 C C . VAL A 1 96 ? -11.351 4.260 -0.555 1.00 89.44 96 VAL A C 1
ATOM 752 O O . VAL A 1 96 ? -11.039 5.309 -1.111 1.00 89.44 96 VAL A O 1
ATOM 755 N N . LYS A 1 97 ? -12.318 3.459 -1.021 1.00 87.88 97 LYS A N 1
ATOM 756 C CA . LYS A 1 97 ? -13.046 3.707 -2.280 1.00 87.88 97 LYS A CA 1
ATOM 757 C C . LYS A 1 97 ? -13.781 5.046 -2.313 1.00 87.88 97 LYS A C 1
ATOM 759 O O . LYS A 1 97 ? -13.949 5.626 -3.377 1.00 87.88 97 LYS A O 1
ATOM 764 N N . ASN A 1 98 ? -14.256 5.512 -1.160 1.00 88.31 98 ASN A N 1
ATOM 765 C CA . ASN A 1 98 ? -15.000 6.766 -1.057 1.00 88.31 98 ASN A CA 1
ATOM 766 C C . ASN A 1 98 ? -14.100 7.995 -0.855 1.00 88.31 98 ASN A C 1
ATOM 768 O O . ASN A 1 98 ? -14.567 9.116 -1.046 1.00 88.31 98 ASN A O 1
ATOM 772 N N . SER A 1 99 ? -12.857 7.807 -0.398 1.00 84.12 99 SER A N 1
ATOM 773 C CA . SER A 1 99 ? -11.980 8.903 0.042 1.00 84.12 99 SER A CA 1
ATOM 774 C C . SER A 1 99 ? -10.760 9.120 -0.850 1.00 84.12 99 SER A C 1
ATOM 776 O O . SER A 1 99 ? -10.093 10.140 -0.684 1.00 84.12 99 SER A O 1
ATOM 778 N N . ILE A 1 100 ? -10.415 8.156 -1.704 1.00 85.75 100 ILE A N 1
ATOM 779 C CA . ILE A 1 100 ? -9.158 8.127 -2.453 1.00 85.75 100 ILE A CA 1
ATOM 780 C C . ILE A 1 100 ? -9.467 7.778 -3.909 1.00 85.75 100 ILE A C 1
ATOM 782 O O . ILE A 1 100 ? -10.263 6.877 -4.173 1.00 85.75 100 ILE A O 1
ATOM 786 N N . ASP A 1 101 ? -8.810 8.466 -4.840 1.00 83.19 101 ASP A N 1
ATOM 787 C CA . ASP A 1 101 ? -8.812 8.078 -6.249 1.00 83.19 101 ASP A CA 1
ATOM 788 C C . ASP A 1 101 ? -8.031 6.767 -6.404 1.00 83.19 101 ASP A C 1
ATOM 790 O O . ASP A 1 101 ? -6.844 6.686 -6.077 1.00 83.19 101 ASP A O 1
ATOM 794 N N . LEU A 1 102 ? -8.722 5.713 -6.838 1.00 86.38 102 LEU A N 1
ATOM 795 C CA . LEU A 1 102 ? -8.124 4.389 -6.977 1.00 86.38 102 LEU A CA 1
ATOM 796 C C . LEU A 1 102 ? -7.207 4.360 -8.207 1.00 86.38 102 LEU A C 1
ATOM 798 O O . LEU A 1 102 ? -7.627 4.844 -9.261 1.00 86.38 102 LEU A O 1
ATOM 802 N N . PRO A 1 103 ? -6.001 3.773 -8.106 1.00 84.75 103 PRO A N 1
ATOM 803 C CA . PRO A 1 103 ? -5.150 3.556 -9.271 1.00 84.75 103 PRO A CA 1
ATOM 804 C C . PRO A 1 103 ? -5.884 2.7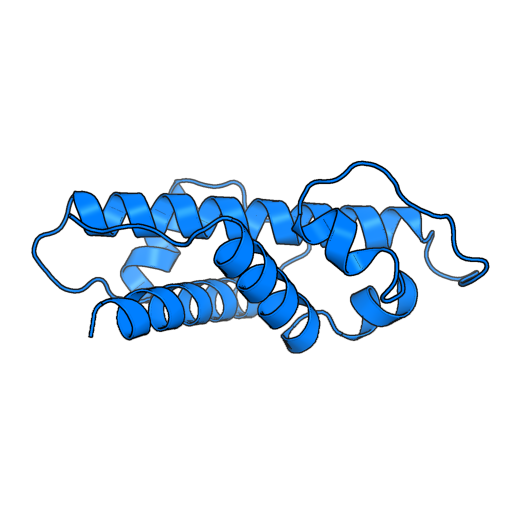17 -10.321 1.00 84.75 103 PRO A C 1
ATOM 806 O O . PRO A 1 103 ? -6.413 1.653 -9.993 1.00 84.75 103 PRO A O 1
ATOM 809 N N . GLU A 1 104 ? -5.917 3.181 -11.570 1.00 85.56 104 GLU A N 1
ATOM 810 C CA . GLU A 1 104 ? -6.589 2.474 -12.671 1.00 85.56 104 GLU A CA 1
ATOM 811 C C . GLU A 1 104 ? -5.888 1.150 -13.006 1.00 85.56 104 GLU A C 1
ATOM 813 O O . GLU A 1 104 ? -6.498 0.224 -13.541 1.00 85.56 104 GLU A O 1
ATOM 818 N N . GLU A 1 105 ? -4.605 1.059 -12.665 1.00 82.94 105 GLU A N 1
ATOM 819 C CA . GLU A 1 105 ? -3.738 -0.089 -12.891 1.00 82.94 105 GLU A CA 1
ATOM 820 C C . GLU A 1 105 ? -3.974 -1.221 -11.880 1.00 82.94 105 GLU A C 1
ATOM 822 O O . GLU A 1 105 ? -3.499 -2.336 -12.095 1.00 82.94 105 GLU A O 1
ATOM 827 N N . LEU A 1 106 ? -4.703 -0.961 -10.786 1.00 86.06 106 LEU A N 1
ATOM 828 C CA . LEU A 1 106 ? -4.984 -1.953 -9.751 1.00 86.06 106 LEU A CA 1
ATOM 829 C C . LEU A 1 106 ? -6.396 -2.513 -9.872 1.00 86.06 106 LEU A C 1
ATOM 831 O O . LEU A 1 106 ? -7.392 -1.787 -9.859 1.00 86.06 106 LEU A O 1
ATOM 835 N N . ASP A 1 107 ? -6.490 -3.840 -9.894 1.00 89.50 107 ASP A N 1
ATOM 836 C CA . ASP A 1 107 ? -7.778 -4.504 -9.786 1.00 89.50 107 ASP A CA 1
ATOM 837 C C . ASP A 1 107 ? -8.348 -4.446 -8.357 1.00 89.50 107 ASP A C 1
ATOM 839 O O . ASP A 1 107 ? -7.673 -4.192 -7.351 1.00 89.50 107 ASP A O 1
ATOM 843 N N . GLN A 1 108 ? -9.654 -4.696 -8.277 1.00 88.38 108 GLN A N 1
ATOM 844 C CA . GLN A 1 108 ? -10.411 -4.651 -7.032 1.00 88.38 108 GLN A CA 1
ATOM 845 C C . GLN A 1 108 ? -9.887 -5.643 -5.981 1.00 88.38 108 GLN A C 1
ATOM 847 O O . GLN A 1 108 ? -9.912 -5.343 -4.786 1.00 88.38 108 GLN A O 1
ATOM 852 N N . GLU A 1 109 ? -9.421 -6.813 -6.417 1.00 92.19 109 GLU A N 1
ATOM 853 C CA . GLU A 1 109 ? -8.918 -7.866 -5.535 1.00 92.19 109 GLU A CA 1
ATOM 854 C C . GLU A 1 109 ? -7.596 -7.446 -4.877 1.00 92.19 109 GLU A C 1
ATOM 856 O O . GLU A 1 109 ? -7.403 -7.630 -3.674 1.00 92.19 109 GLU A O 1
ATOM 861 N N . THR A 1 110 ? -6.703 -6.828 -5.645 1.00 90.69 110 THR A N 1
ATOM 862 C CA . THR A 1 110 ? -5.411 -6.317 -5.184 1.00 90.69 110 THR A CA 1
ATOM 863 C C . THR A 1 110 ? -5.612 -5.179 -4.193 1.00 90.69 110 THR A C 1
ATOM 865 O O . THR A 1 110 ? -5.013 -5.188 -3.118 1.00 90.69 110 THR A O 1
ATOM 868 N N . ILE A 1 111 ? -6.529 -4.252 -4.485 1.00 90.81 111 ILE A N 1
ATOM 869 C CA . ILE A 1 111 ? -6.905 -3.174 -3.559 1.00 90.81 111 ILE A CA 1
ATOM 870 C C . ILE A 1 111 ? -7.379 -3.738 -2.212 1.00 90.81 111 ILE A C 1
ATOM 872 O O . ILE A 1 111 ? -6.927 -3.284 -1.158 1.00 90.81 111 ILE A O 1
ATOM 876 N N . GLU A 1 112 ? -8.267 -4.734 -2.229 1.00 92.50 112 GLU A N 1
ATOM 877 C CA . GLU A 1 112 ? -8.776 -5.377 -1.012 1.00 92.50 112 GLU A CA 1
ATOM 878 C C . GLU A 1 112 ? -7.668 -6.070 -0.215 1.00 92.50 112 GLU A C 1
ATOM 880 O O . GLU A 1 112 ? -7.593 -5.894 1.004 1.00 92.50 112 GLU A O 1
ATOM 885 N N . LYS A 1 113 ? -6.771 -6.798 -0.893 1.00 92.88 113 LYS A N 1
ATOM 886 C CA . LYS A 1 113 ? -5.622 -7.463 -0.258 1.00 92.88 113 LYS A CA 1
ATOM 887 C C . LYS A 1 113 ? -4.663 -6.466 0.387 1.00 92.88 113 LYS A C 1
ATOM 889 O O . LYS A 1 113 ? -4.242 -6.693 1.520 1.00 92.88 113 LYS A O 1
ATOM 894 N N . ILE A 1 114 ? -4.356 -5.353 -0.284 1.00 92.69 114 ILE A N 1
ATOM 895 C CA . ILE A 1 114 ? -3.501 -4.296 0.274 1.00 92.69 114 ILE A CA 1
ATOM 896 C C . ILE A 1 114 ? -4.174 -3.672 1.505 1.00 92.69 114 ILE A C 1
ATOM 898 O O . ILE A 1 114 ? -3.534 -3.538 2.547 1.00 92.69 114 ILE A O 1
ATOM 902 N N . CYS A 1 115 ? -5.471 -3.347 1.431 1.00 91.69 115 CYS A N 1
ATOM 903 C CA . CYS A 1 115 ? -6.214 -2.793 2.568 1.00 91.69 115 CYS A CA 1
ATOM 904 C C . CYS A 1 115 ? -6.200 -3.732 3.783 1.00 91.69 115 CYS A C 1
ATOM 906 O O . CYS A 1 115 ? -5.939 -3.290 4.904 1.00 91.69 115 CYS A O 1
ATOM 908 N N . ASP A 1 116 ? -6.461 -5.023 3.564 1.00 92.50 116 ASP A N 1
ATOM 909 C CA . ASP A 1 116 ? -6.454 -6.039 4.619 1.00 92.50 116 ASP A CA 1
ATOM 910 C C . ASP A 1 116 ? -5.057 -6.226 5.226 1.00 92.50 116 ASP A C 1
ATOM 912 O O . ASP A 1 116 ? -4.919 -6.283 6.450 1.00 92.50 116 ASP A O 1
ATOM 916 N N . TYR A 1 117 ? -4.014 -6.255 4.390 1.00 92.00 117 TYR A N 1
ATOM 917 C CA . TYR A 1 117 ? -2.628 -6.388 4.840 1.00 92.00 117 TYR A CA 1
ATOM 918 C C . TYR A 1 117 ? -2.209 -5.214 5.732 1.00 92.00 117 TYR A C 1
ATOM 920 O O . TYR A 1 117 ? -1.742 -5.418 6.855 1.00 92.00 117 TYR A O 1
ATOM 928 N N . VAL A 1 118 ? -2.447 -3.978 5.277 1.00 90.50 118 VAL A N 1
ATOM 929 C CA . VAL A 1 118 ? -2.123 -2.767 6.045 1.00 90.50 118 VAL A CA 1
ATOM 930 C C . VAL A 1 118 ? -2.890 -2.742 7.371 1.00 90.50 118 VAL A C 1
ATOM 932 O O . VAL A 1 118 ? -2.305 -2.457 8.419 1.00 90.50 118 VAL A O 1
ATOM 935 N N . LEU A 1 119 ? -4.187 -3.072 7.353 1.00 90.75 119 LEU A N 1
ATOM 936 C CA . LEU A 1 119 ? -5.010 -3.096 8.562 1.00 90.75 119 LEU A CA 1
ATOM 937 C C . LEU A 1 119 ? -4.498 -4.121 9.580 1.00 90.75 119 LEU A C 1
ATOM 939 O O . LEU A 1 119 ? -4.379 -3.793 10.762 1.00 90.75 119 LEU A O 1
ATOM 943 N N . LYS A 1 120 ? -4.185 -5.345 9.140 1.00 88.94 120 LYS A N 1
ATOM 944 C CA . LYS A 1 120 ? -3.634 -6.393 10.011 1.00 88.94 120 LYS A CA 1
ATOM 945 C C . LYS A 1 120 ? -2.323 -5.951 10.642 1.00 88.94 120 LYS A C 1
ATOM 947 O O . LYS A 1 120 ? -2.197 -6.027 11.862 1.00 88.94 120 LYS A O 1
ATOM 952 N N . ARG A 1 121 ? -1.402 -5.406 9.842 1.00 86.69 121 ARG A N 1
ATOM 953 C CA . ARG A 1 121 ? -0.097 -4.940 10.327 1.00 86.69 121 ARG A CA 1
ATOM 954 C C . ARG A 1 121 ? -0.230 -3.864 11.406 1.00 86.69 121 ARG A C 1
ATOM 956 O O . ARG A 1 121 ? 0.477 -3.906 12.410 1.00 86.69 121 ARG A O 1
ATOM 963 N N . LEU A 1 122 ? -1.155 -2.920 11.220 1.00 83.25 122 LEU A N 1
ATOM 964 C CA . LEU A 1 122 ? -1.433 -1.873 12.206 1.00 83.25 122 LEU A CA 1
ATOM 965 C C . LEU A 1 122 ? -2.050 -2.435 13.493 1.00 83.25 122 LEU A C 1
ATOM 967 O O . LEU A 1 122 ? -1.667 -2.021 14.583 1.00 83.25 122 LEU A O 1
ATOM 971 N N . GLN A 1 123 ? -2.974 -3.391 13.381 1.00 82.94 123 GLN A N 1
ATOM 972 C CA . GLN A 1 123 ? -3.630 -3.996 14.543 1.00 82.94 123 GLN A CA 1
ATOM 973 C C . GLN A 1 123 ? -2.710 -4.930 15.341 1.00 82.94 123 GLN A C 1
ATOM 975 O O . GLN A 1 123 ? -2.849 -5.004 16.558 1.00 82.94 123 GLN A O 1
ATOM 980 N N . GLU A 1 124 ? -1.771 -5.624 14.694 1.00 81.69 124 GLU A N 1
ATOM 981 C CA . GLU A 1 124 ? -0.753 -6.443 15.372 1.00 81.69 124 GLU A CA 1
ATOM 982 C C . GLU A 1 124 ? 0.182 -5.610 16.251 1.00 81.69 124 GLU A C 1
ATOM 984 O O . GLU A 1 124 ? 0.677 -6.108 17.255 1.00 81.69 124 GLU A O 1
ATOM 989 N N . LYS A 1 125 ? 0.407 -4.338 15.904 1.00 68.62 125 LYS A N 1
ATOM 990 C CA . LYS A 1 125 ? 1.239 -3.424 16.696 1.00 68.62 125 LYS A CA 1
ATOM 991 C C . LYS A 1 125 ? 0.535 -2.916 17.963 1.00 68.62 125 LYS A C 1
ATOM 993 O O . LYS A 1 125 ? 1.203 -2.524 18.915 1.00 68.62 125 LYS A O 1
ATOM 998 N N . GLU A 1 126 ? -0.797 -2.886 17.972 1.00 59.72 126 GLU A N 1
ATOM 999 C CA . GLU A 1 126 ? -1.588 -2.443 19.130 1.00 59.72 126 GLU A CA 1
ATOM 1000 C C . GLU A 1 126 ? -1.908 -3.565 20.135 1.00 59.72 126 GLU A C 1
ATOM 1002 O O . GLU A 1 126 ? -2.384 -3.263 21.233 1.00 59.72 126 GLU A O 1
ATOM 1007 N N . ALA A 1 127 ? -1.688 -4.831 19.758 1.00 56.22 127 ALA A N 1
ATOM 1008 C CA . ALA A 1 127 ? -1.996 -6.027 20.550 1.00 56.22 127 ALA A CA 1
ATOM 1009 C C . ALA A 1 127 ? -0.846 -6.438 21.484 1.00 56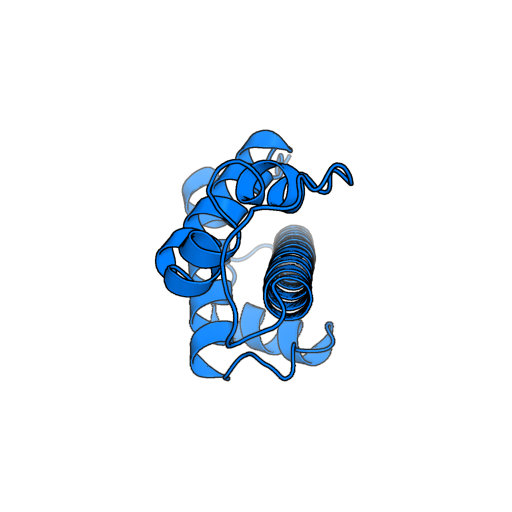.22 127 ALA A C 1
ATOM 1011 O O . ALA A 1 127 ? -1.163 -6.882 22.614 1.00 56.22 127 ALA A O 1
#

pLDDT: mean 81.62, std 12.85, range [37.56, 92.94]

Secondary structure (DSSP, 8-state):
------HHHHHHHHHHHHHHH-HHHHHHH-HHHHHHHHTT-------S--SSS-HHHHHHHHHHHHHHHHHHHHHHHHHHHH-SSPPPHHHHHHHHHHHSPPPTTS-HHHHHHHHHHHHHHHHHHH-

Foldseek 3Di:
DLPADDLVRQLVLLVVLCCVPPVVLCVLQDPVALSCLLSVHDDRDDDPDDDPDPNVVSSVVSNLSSVLLVLLSVQLVVVVVVDPDQDDLVNSLVSSVV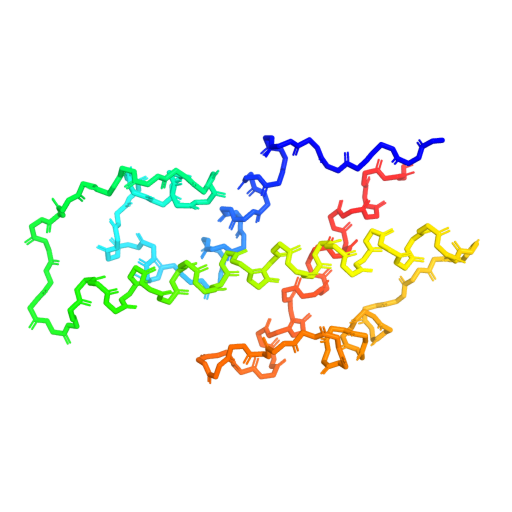PDDDDPPDDPVSSSVSSRSSSVVSVVVVD

Sequence (127 aa):
MTDGLTTQEKTELKMEILEQYFPDECEIVGASNIKPIAEGSREFIETEYGVNMPIMEVVALIVTIVGFIDSILSVIERLMKLRSKRITSEEVVVDVKNSIDLPEELDQETIEKICDYVLKRLQEKEA

=== Feature glossary ===
A reading guide for the features in this record.

Start from the sequence.

  · Sequence gives the chain of amino acids in standard one-letter code (A=alanine, C=cysteine, …, Y=tyrosine), read N→C. It is the only feature that is directly encoded by the gene; all structural features are derived from the folded form of this sequence.

Fold it, and you get atomic coordinates and the backbone conformation that goes with them.

  · Structure coordinates are given as an mmCIF _atom_site loop: one row per atom with element, residue name, chain id, sequence number, and x/y/z position in Å. Only the four main-chain atoms per residue are included here; side chains are omitted to keep the record compact.

  · Backbone dihedral angles. Every residue except chain termini has a φ (preceding-C → N → Cα → C) and a ψ (N → Cα → C → next-N). They are reported in degrees following the IUPAC sign convention. Secondary structure is essentially a statement about which (φ, ψ) basin each residue occupies.

  · Eight-state secondary structure (DSSP): H is the canonical α-helix, G the tighter 3₁₀-helix, I the wider π-helix; E/B are β-structure, T and S are turns and bends, and '-' is everything else. DSSP derives these from the pattern of main-chain N–H···O=C hydrogen bonds, not from the sequence.

  · SS3 is a coarse helix/strand/coil call (letters a/b/c) made by the P-SEA algorithm from inter-Cα distances and dihedrals. It is less detailed than DSSP but needs only Cα positions.

Summarize the fold with a handful of shape descriptors and a per-residue structural alphabet.

  · Radius of gyration (Rg) is the root-mean-square distance of Cα atoms from their centroid — a single number for overall size and compactness. A globular domain of N residues has Rg ≈ 2.2·N^0.38 Å; an extended or disordered chain has a much larger Rg. The Cα contact count is the number of residue pairs whose Cα atoms are within 8 Å and are more than four positions apart in sequence — a standard proxy for tertiary packing density. The bounding box is the smallest axis-aligned box enclosing all Cα atoms.

  · 3Di is Foldseek's structural alphabet. Each residue is assigned one of twenty discrete states based on how its Cα sits relative to its spatial (not sequential) neighbors. Aligning 3Di strings finds structural homologs roughly as well as full 3D superposition, but orders of magnitude faster.

  · Solvent-accessible surface area (SASA) is the area in Å² traced out by the centre of a 1.4 Å probe sphere (a water molecule) rolled over the protein's van der Waals surface (Shrake–Rupley / Lee–Richards construction). Buried residues have near-zero SASA; fully exposed residues can exceed 200 Å². The total SASA scales roughly with the number of surface residues.

Ask how reliable the model is.

  · For AlphaFold models, the B-factor field carries pLDDT — the model's own estimate of local accuracy on a 0–100 scale. Regions with pLDDT<50 should be treated as essentially unmodeled; they often correspond to intrinsically disordered segments.

  · For experimental (PDB) structures, the B-factor (temperature factor) quantifies the positional spread of each atom in the crystal — a combination of thermal vibration and static disorder — in units of Å². High B-factors mark flexible loops or poorly resolved regions; low B-factors mark the rigid, well-ordered core.

  · Predicted Aligned Error (PAE) is an AlphaFold confidence matrix: entry (i, j) is the expected error in the position of residue j, in ångströms, when the prediction is superimposed on the true structure at residue i. Low PAE within a block of residues means that block is internally rigid and well-predicted; high PAE between two blocks means their relative placement is uncertain even if each block individually is confident.

Place it in context: what it resembles, what it is annotated as, and how it looks.

  · Structural nearest neighbors (via Foldseek easy-search vs the PDB). Reported per hit: target PDB id, E-value, and alignment TM-score. A TM-score above ~0.5 is the conventional threshold for 'same fold'.

  · Functional annotations link the protein to curated databases. InterPro entries identify conserved domains and families by matching the sequence against member-database signatures (Pfam, PROSITE, CDD, …). Gene Ontology (GO) terms describe molecular function, biological process, and cellular component in a controlled vocabulary. CATH places the structure in a hierarchical fold classification (Class/Architecture/Topology/Homologous-superfamily). The organism is the source species.

  · The contact map is a binary N×N matrix image: pixel (i, j) is dark where Cα_i and Cα_j are within 8 Å and |i−j|>4. Because the |i−j|>4 filter removes local helical contacts, off-diagonal stripes parallel to the main diagonal indicate parallel β-sheets; stripes perpendicular to it indicate antiparallel β-sheets. The Ramachandran plot scatters every residue's (φ, ψ) pair against the sterically allowed regions. The PAE heatmap renders the predicted-aligned-error matrix.

  · Six rendered views show the 3D structure from the faces of a cube — i.e. along ±x, ±y, ±z. Rendering representation is drawn randomly per protein from cartoon (secondary-structure ribbons), sticks (backbone bonds), or molecular surface; coloring is either N→C rainbow (blue at the N-terminus through red at the C-terminus) or one color per chain.